Protein AF-A0ABC8EFS4-F1 (afdb_monomer)

Sequence (87 aa):
MEIECLTIEEGSKLIIYINGHKHSEAEAMEDIKIYPNSITMLDGMLLCTDGNKPVIKKEKSIYEVYCWYQDCFYINDGKAYESASNA

Organism: Clostridium tetani (NCBI:txid1513)

Radius of gyration: 13.16 Å; Cα contacts (8 Å, |Δi|>4): 187; chains: 1; bounding box: 31×25×33 Å

Mean predicted aligned error: 7.78 Å

Structure (mmCIF, N/CA/C/O backbone):
data_AF-A0ABC8EFS4-F1
#
_entry.id   AF-A0ABC8EFS4-F1
#
loop_
_atom_site.group_PDB
_atom_site.id
_atom_site.type_symbol
_atom_site.label_atom_id
_atom_site.label_alt_id
_atom_site.label_comp_id
_atom_site.label_asym_id
_atom_site.label_entity_id
_atom_site.label_seq_id
_atom_site.pdbx_PDB_ins_code
_atom_site.Cartn_x
_atom_site.Cartn_y
_atom_site.Cartn_z
_atom_site.occupancy
_atom_site.B_iso_or_equiv
_atom_site.auth_seq_id
_atom_site.auth_comp_id
_atom_site.auth_asym_id
_atom_site.auth_atom_id
_atom_site.pdbx_PDB_model_num
ATOM 1 N N . MET A 1 1 ? 16.069 6.400 13.536 1.00 50.81 1 MET A N 1
ATOM 2 C CA . MET A 1 1 ? 14.610 6.528 13.700 1.00 50.81 1 MET A CA 1
ATOM 3 C C . MET A 1 1 ? 14.042 5.225 13.180 1.00 50.81 1 MET A C 1
ATOM 5 O O . MET A 1 1 ? 14.237 4.951 12.004 1.00 50.81 1 MET A O 1
ATOM 9 N N . GLU A 1 2 ? 13.528 4.365 14.056 1.00 55.94 2 GLU A N 1
ATOM 10 C CA . GLU A 1 2 ? 12.893 3.116 13.622 1.00 55.94 2 GLU A CA 1
ATOM 11 C C . GLU A 1 2 ? 11.567 3.481 12.958 1.00 55.94 2 GLU A C 1
ATOM 13 O O . GLU A 1 2 ? 10.755 4.200 13.537 1.00 55.94 2 GLU A O 1
ATOM 18 N N . ILE A 1 3 ? 11.398 3.085 11.702 1.00 63.44 3 ILE A N 1
ATOM 19 C CA . ILE A 1 3 ? 10.157 3.311 10.970 1.00 63.44 3 ILE A CA 1
ATOM 20 C C . ILE A 1 3 ? 9.274 2.122 11.298 1.00 63.44 3 ILE A C 1
ATOM 22 O O . ILE A 1 3 ? 9.532 1.002 10.856 1.00 63.44 3 ILE A O 1
ATOM 26 N N . GLU A 1 4 ? 8.293 2.361 12.161 1.00 65.62 4 GLU A N 1
ATOM 27 C CA . GLU A 1 4 ? 7.403 1.312 12.628 1.00 65.62 4 GLU A CA 1
ATOM 28 C C . GLU A 1 4 ? 6.509 0.813 11.493 1.00 65.62 4 GLU A C 1
ATOM 30 O O . GLU A 1 4 ? 5.959 1.571 10.692 1.00 65.62 4 GLU A O 1
ATOM 35 N N . CYS A 1 5 ? 6.379 -0.507 11.440 1.00 76.88 5 CYS A N 1
ATOM 36 C CA . CYS A 1 5 ? 5.439 -1.187 10.574 1.00 76.88 5 CYS A CA 1
ATOM 37 C C . CYS A 1 5 ? 4.00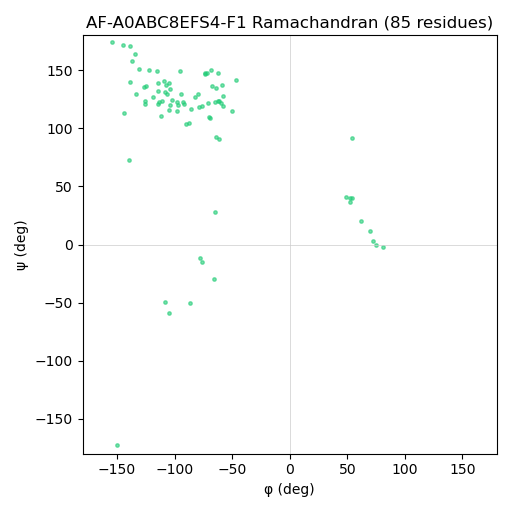1 -0.827 10.974 1.00 76.88 5 CYS A C 1
ATOM 39 O O . CYS A 1 5 ? 3.662 -0.895 12.155 1.00 76.88 5 CYS A O 1
ATOM 41 N N . LEU A 1 6 ? 3.144 -0.521 9.996 1.00 87.19 6 LEU A N 1
ATOM 42 C CA . LEU A 1 6 ? 1.740 -0.183 10.241 1.00 87.19 6 LEU A CA 1
ATOM 43 C C . LEU A 1 6 ? 0.811 -1.303 9.756 1.00 87.19 6 LEU A C 1
ATOM 45 O O . LEU A 1 6 ? 1.038 -1.884 8.694 1.00 87.19 6 LEU A O 1
ATOM 49 N N . THR A 1 7 ? -0.240 -1.580 10.530 1.00 91.94 7 THR A N 1
ATOM 50 C CA . THR A 1 7 ? -1.330 -2.485 10.138 1.00 91.94 7 THR A CA 1
ATOM 51 C C . THR A 1 7 ? -2.516 -1.678 9.613 1.00 91.94 7 THR A C 1
ATOM 53 O O . THR A 1 7 ? -3.036 -0.797 10.304 1.00 91.94 7 THR A O 1
ATOM 56 N N . ILE A 1 8 ? -2.924 -1.969 8.382 1.00 94.19 8 ILE A N 1
ATOM 57 C CA . ILE A 1 8 ? -4.156 -1.494 7.753 1.00 94.19 8 ILE A CA 1
ATOM 58 C C . ILE A 1 8 ? -5.227 -2.544 8.050 1.00 94.19 8 ILE A C 1
ATOM 60 O O . ILE A 1 8 ? -5.042 -3.708 7.711 1.00 94.19 8 ILE A O 1
ATOM 64 N N . GLU A 1 9 ? -6.305 -2.136 8.711 1.00 95.81 9 GLU A N 1
ATOM 65 C CA . GLU A 1 9 ? -7.393 -3.035 9.117 1.00 95.81 9 GLU A CA 1
ATOM 66 C C . GLU A 1 9 ? -8.250 -3.443 7.907 1.00 95.81 9 GLU A C 1
ATOM 68 O O . GLU A 1 9 ? -8.464 -2.621 7.007 1.00 95.81 9 GLU A O 1
ATOM 73 N N . GLU A 1 10 ? -8.780 -4.667 7.915 1.00 96.62 10 GLU A N 1
ATOM 74 C CA . GLU A 1 10 ? -9.787 -5.146 6.954 1.00 96.62 10 GLU A CA 1
ATOM 75 C C . GLU A 1 10 ? -10.930 -4.122 6.757 1.00 96.62 10 GLU A C 1
ATOM 77 O O . GLU A 1 10 ? -11.356 -3.428 7.685 1.00 96.62 10 GLU A O 1
ATOM 82 N N . GLY A 1 11 ? -11.411 -3.988 5.519 1.00 96.69 11 GLY A N 1
ATOM 83 C CA . GLY A 1 11 ? -12.451 -3.040 5.109 1.00 96.69 11 GLY A CA 1
ATOM 84 C C . GLY A 1 11 ? -11.980 -1.585 5.011 1.00 96.69 11 GLY A C 1
ATOM 85 O O . GLY A 1 11 ? -12.763 -0.691 4.683 1.00 96.69 11 GLY A O 1
ATOM 86 N N . SER A 1 12 ? -10.706 -1.300 5.299 1.00 97.56 12 SER A N 1
ATOM 87 C CA . SER A 1 12 ? -10.155 0.045 5.133 1.00 97.56 12 SER A CA 1
ATOM 88 C C . SER A 1 12 ? -9.949 0.394 3.663 1.00 97.56 12 SER A C 1
ATOM 90 O O . SER A 1 12 ? -9.563 -0.443 2.850 1.00 97.56 12 SER A O 1
ATOM 92 N N . LYS A 1 13 ? -10.111 1.675 3.332 1.00 97.75 13 LYS A N 1
ATOM 93 C CA . LYS A 1 13 ? -9.752 2.225 2.026 1.00 97.75 13 LYS A CA 1
ATOM 94 C C . LYS A 1 13 ? -8.248 2.480 1.946 1.00 97.75 13 LYS A C 1
ATOM 96 O O . LYS A 1 13 ? -7.686 3.182 2.792 1.00 97.75 13 LYS A O 1
ATOM 101 N N . LEU A 1 14 ? -7.625 1.989 0.881 1.00 96.88 14 LEU A N 1
ATOM 102 C CA . LEU A 1 14 ? -6.253 2.294 0.495 1.00 96.88 14 LEU A CA 1
ATOM 103 C C . LEU A 1 14 ? -6.256 3.269 -0.681 1.00 96.88 14 LEU A C 1
ATOM 105 O O . LEU A 1 14 ? -6.957 3.070 -1.670 1.00 96.88 14 LEU A O 1
ATOM 109 N N . ILE A 1 15 ? -5.432 4.307 -0.593 1.00 97.50 15 ILE A N 1
ATOM 110 C CA . ILE A 1 15 ? -5.096 5.197 -1.704 1.00 97.50 15 ILE A CA 1
ATOM 111 C C . ILE A 1 15 ? -3.630 4.945 -2.039 1.00 97.50 15 ILE A C 1
ATOM 113 O O . ILE A 1 15 ? -2.745 5.269 -1.245 1.00 97.50 15 ILE A O 1
ATOM 117 N N . ILE A 1 16 ? -3.372 4.339 -3.193 1.00 95.50 16 ILE A N 1
ATOM 118 C CA . ILE A 1 16 ? -2.036 3.883 -3.575 1.00 95.50 16 ILE A CA 1
ATOM 119 C C . ILE A 1 16 ? -1.355 4.985 -4.383 1.00 95.50 16 ILE A C 1
ATOM 121 O O . ILE A 1 16 ? -1.862 5.425 -5.418 1.00 95.50 16 ILE A O 1
ATOM 125 N N . TYR A 1 17 ? -0.196 5.430 -3.908 1.00 95.25 17 TYR A N 1
ATOM 126 C CA . TYR A 1 17 ? 0.677 6.369 -4.598 1.00 95.25 17 TYR A 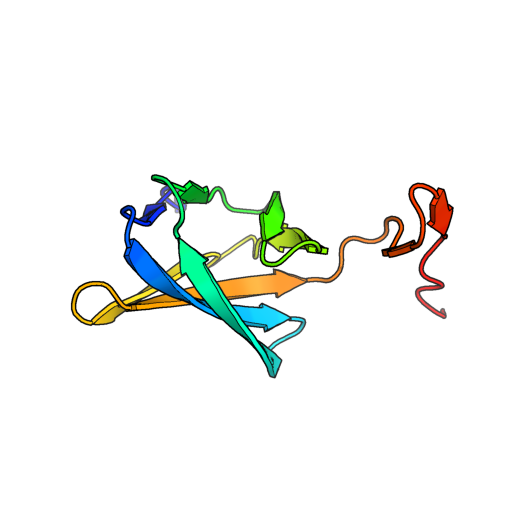CA 1
ATOM 127 C C . TYR A 1 17 ? 1.900 5.627 -5.123 1.00 95.25 17 TYR A C 1
ATOM 129 O O . TYR A 1 17 ? 2.574 4.936 -4.362 1.00 95.25 17 TYR A O 1
ATOM 137 N N . ILE A 1 18 ? 2.217 5.811 -6.402 1.00 92.19 18 ILE A N 1
ATOM 138 C CA . ILE A 1 18 ? 3.424 5.269 -7.030 1.00 92.19 18 ILE A CA 1
ATOM 139 C C . ILE A 1 18 ? 4.261 6.437 -7.540 1.00 92.19 18 ILE A C 1
ATOM 141 O O . ILE A 1 18 ? 3.752 7.301 -8.257 1.00 92.19 18 ILE A O 1
ATOM 145 N N . ASN A 1 19 ? 5.537 6.492 -7.149 1.00 90.19 19 ASN A N 1
ATOM 146 C CA . ASN A 1 19 ? 6.461 7.577 -7.505 1.00 90.19 19 ASN A CA 1
ATOM 147 C C . ASN A 1 19 ? 5.890 8.977 -7.182 1.00 90.19 19 ASN A C 1
ATOM 149 O O . ASN A 1 19 ? 6.058 9.926 -7.943 1.00 90.19 19 ASN A O 1
ATOM 153 N N . GLY A 1 20 ? 5.155 9.099 -6.069 1.00 90.38 20 GLY A N 1
ATOM 154 C CA . GLY A 1 20 ? 4.539 10.355 -5.618 1.00 90.38 20 GLY A CA 1
ATOM 155 C C . GLY A 1 20 ? 3.214 10.731 -6.294 1.00 90.38 20 GLY A C 1
ATOM 156 O O . GLY A 1 20 ? 2.599 11.723 -5.901 1.00 90.38 20 GLY A O 1
ATOM 157 N N . HIS A 1 21 ? 2.726 9.943 -7.254 1.00 93.88 21 HIS A N 1
ATOM 158 C CA . HIS A 1 21 ? 1.457 10.187 -7.940 1.00 93.88 21 HIS A CA 1
ATOM 159 C C . HIS A 1 21 ? 0.389 9.189 -7.497 1.00 93.88 21 HIS A C 1
ATOM 161 O O . HIS A 1 21 ? 0.657 7.994 -7.398 1.00 93.88 21 HIS A O 1
ATOM 167 N N . LYS A 1 22 ? -0.838 9.668 -7.257 1.00 95.25 22 LYS A N 1
ATOM 168 C CA . LYS A 1 22 ? -1.981 8.793 -6.970 1.00 95.25 22 LYS A CA 1
ATOM 169 C C . LYS A 1 22 ? -2.244 7.902 -8.182 1.00 95.25 22 LYS A C 1
ATOM 171 O O . LYS A 1 22 ? -2.468 8.417 -9.275 1.00 95.25 22 LYS A O 1
ATOM 176 N N . HIS A 1 23 ? -2.227 6.594 -7.968 1.00 92.62 23 HIS A N 1
ATOM 177 C CA . HIS A 1 23 ? -2.399 5.597 -9.015 1.00 92.62 23 HIS A CA 1
ATOM 178 C C . HIS A 1 23 ? -3.792 4.968 -8.964 1.00 92.62 23 HIS A C 1
ATOM 180 O O . HIS A 1 23 ? -4.560 5.108 -9.913 1.00 92.62 23 HIS A O 1
ATOM 186 N N . SER A 1 24 ? -4.148 4.343 -7.839 1.00 93.88 24 SER A N 1
ATOM 187 C CA . SER A 1 24 ? -5.432 3.657 -7.672 1.00 93.88 24 SER A CA 1
ATOM 188 C C . SER A 1 24 ? -5.987 3.775 -6.250 1.00 93.88 24 SER A C 1
ATOM 190 O O . SER A 1 24 ? -5.348 4.316 -5.339 1.00 93.88 24 SER A O 1
ATOM 192 N N . GLU A 1 25 ? -7.228 3.324 -6.083 1.00 96.81 25 GLU A N 1
ATOM 193 C CA . GLU A 1 25 ? -7.888 3.155 -4.792 1.00 96.81 25 GLU A CA 1
ATOM 194 C C . GLU A 1 25 ? -8.366 1.708 -4.678 1.00 96.81 25 GLU A C 1
ATOM 196 O O . GLU A 1 25 ? -8.931 1.178 -5.632 1.00 96.81 25 GLU A O 1
ATOM 201 N N . ALA A 1 26 ? -8.162 1.094 -3.516 1.00 94.88 26 ALA A N 1
ATOM 202 C CA . ALA A 1 26 ? -8.547 -0.285 -3.235 1.00 94.88 26 ALA A CA 1
ATOM 203 C C . ALA A 1 26 ? -9.141 -0.403 -1.825 1.00 94.88 26 ALA A C 1
ATOM 205 O O . ALA A 1 26 ? -9.069 0.534 -1.025 1.00 94.88 26 ALA A O 1
ATOM 206 N N . GLU A 1 27 ? -9.710 -1.561 -1.51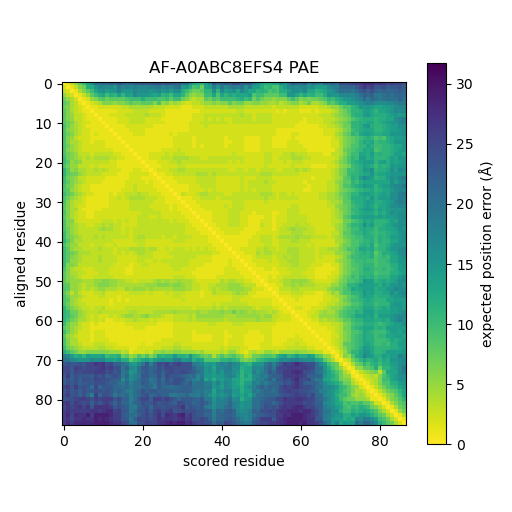6 1.00 96.81 27 GLU A N 1
ATOM 207 C CA . GLU A 1 27 ? -10.196 -1.913 -0.183 1.00 96.81 27 GLU A CA 1
ATOM 208 C C . GLU A 1 27 ? -9.356 -3.065 0.380 1.00 96.81 27 GLU A C 1
ATOM 210 O O . GLU A 1 27 ? -8.981 -3.985 -0.351 1.00 96.81 27 GLU A O 1
ATOM 215 N N . ALA A 1 28 ? -9.023 -2.998 1.669 1.00 94.94 28 ALA A N 1
ATOM 216 C CA . ALA A 1 28 ? -8.331 -4.072 2.365 1.00 94.94 28 ALA A CA 1
ATOM 217 C C . ALA A 1 28 ? -9.287 -5.259 2.534 1.00 94.94 28 ALA A C 1
ATOM 219 O O . ALA A 1 28 ? -10.222 -5.187 3.324 1.00 94.94 28 ALA A O 1
ATOM 220 N N . MET A 1 29 ? -9.057 -6.355 1.814 1.00 93.50 29 MET A N 1
ATOM 221 C CA . MET A 1 29 ? -9.888 -7.564 1.943 1.00 93.50 29 MET A CA 1
ATOM 222 C C . MET A 1 29 ? -9.543 -8.399 3.189 1.00 93.50 29 MET A C 1
ATOM 224 O O . MET A 1 29 ? -10.269 -9.324 3.527 1.00 93.50 29 MET A O 1
ATOM 228 N N . GLU A 1 30 ? -8.425 -8.090 3.843 1.00 92.88 30 GLU A N 1
ATOM 229 C CA . GLU A 1 30 ? -7.942 -8.675 5.095 1.00 92.88 30 GLU A CA 1
ATOM 230 C C . GLU A 1 30 ? -7.043 -7.648 5.803 1.00 92.88 30 GLU A C 1
ATOM 232 O O . GLU A 1 30 ? -6.739 -6.596 5.233 1.00 92.88 30 GLU A O 1
ATOM 237 N N . ASP A 1 31 ? -6.591 -7.937 7.023 1.00 94.69 31 ASP A N 1
ATOM 238 C CA . ASP A 1 31 ? -5.594 -7.103 7.701 1.00 94.69 31 ASP A CA 1
ATOM 239 C C . ASP A 1 31 ? -4.251 -7.135 6.949 1.00 94.69 31 ASP A C 1
ATOM 241 O O . ASP A 1 31 ? -3.627 -8.185 6.788 1.00 94.69 31 ASP A O 1
ATOM 245 N N . ILE A 1 32 ? -3.751 -5.965 6.541 1.00 92.12 32 ILE A N 1
ATOM 246 C CA . ILE A 1 32 ? -2.509 -5.840 5.769 1.00 92.12 32 ILE A CA 1
ATOM 247 C C . ILE A 1 32 ? -1.430 -5.197 6.630 1.00 92.12 32 ILE A C 1
ATOM 249 O O . ILE A 1 32 ? -1.568 -4.071 7.110 1.00 92.12 32 ILE A O 1
ATOM 253 N N . LYS A 1 33 ? -0.296 -5.881 6.772 1.00 93.12 33 LYS A N 1
ATOM 254 C CA . LYS A 1 33 ? 0.875 -5.355 7.472 1.00 93.12 33 LYS A CA 1
ATOM 255 C C . LYS A 1 33 ? 1.887 -4.794 6.471 1.00 93.12 33 LYS A C 1
ATOM 257 O O . LYS A 1 33 ? 2.457 -5.545 5.684 1.00 93.12 33 LYS A O 1
ATOM 262 N N . ILE A 1 34 ? 2.120 -3.482 6.509 1.00 91.06 34 ILE A N 1
ATOM 263 C CA . ILE A 1 34 ? 3.017 -2.789 5.577 1.00 91.06 34 ILE A CA 1
ATOM 264 C C . ILE A 1 34 ? 4.337 -2.436 6.264 1.00 91.06 34 ILE A C 1
ATOM 266 O O . ILE A 1 34 ? 4.378 -1.613 7.183 1.00 91.06 34 ILE A O 1
ATOM 270 N N . TYR A 1 35 ? 5.423 -3.030 5.771 1.00 90.25 35 TYR A N 1
ATOM 271 C CA . TYR A 1 35 ? 6.789 -2.732 6.199 1.00 90.25 35 TYR A CA 1
ATOM 272 C C . TYR A 1 35 ? 7.427 -1.693 5.265 1.00 90.25 35 TYR A C 1
ATOM 274 O O . TYR A 1 35 ? 7.084 -1.665 4.084 1.00 90.25 35 TYR A O 1
ATOM 282 N N . PRO A 1 36 ? 8.347 -0.839 5.739 1.00 90.38 36 PRO A N 1
ATOM 283 C CA . PRO A 1 36 ? 9.149 0.021 4.863 1.00 90.38 36 PRO A CA 1
ATOM 284 C C . PRO A 1 36 ? 10.142 -0.802 4.026 1.00 90.38 36 PRO A C 1
ATOM 286 O O . PRO A 1 36 ? 10.616 -1.838 4.495 1.00 90.38 36 PRO A O 1
ATOM 289 N N . ASN A 1 37 ? 10.494 -0.327 2.822 1.00 88.19 37 ASN A N 1
ATOM 290 C CA . ASN A 1 37 ? 11.448 -0.986 1.909 1.00 88.19 37 ASN A CA 1
ATOM 291 C C . ASN A 1 37 ? 11.155 -2.482 1.692 1.00 88.19 37 ASN A C 1
ATOM 293 O O . ASN A 1 37 ? 12.064 -3.316 1.689 1.00 88.19 37 ASN A O 1
ATOM 297 N N . SER A 1 38 ? 9.880 -2.837 1.560 1.00 87.56 38 SER A N 1
ATOM 298 C CA . SER A 1 38 ? 9.453 -4.222 1.385 1.00 87.56 38 SER A CA 1
ATOM 299 C C . SER A 1 38 ? 8.653 -4.387 0.106 1.00 87.56 38 SER A C 1
ATOM 301 O O . SER A 1 38 ? 7.980 -3.464 -0.352 1.00 87.56 38 SER A O 1
ATOM 303 N N . ILE A 1 39 ? 8.735 -5.581 -0.469 1.00 87.38 39 ILE A N 1
ATOM 304 C CA . ILE A 1 39 ? 7.918 -5.953 -1.616 1.00 87.38 39 ILE A CA 1
ATOM 305 C C . ILE A 1 39 ? 6.554 -6.388 -1.090 1.00 87.38 39 ILE A C 1
ATOM 307 O O . ILE A 1 39 ? 6.472 -7.265 -0.229 1.00 87.38 39 ILE A O 1
ATOM 311 N N . THR A 1 40 ? 5.494 -5.791 -1.619 1.00 86.44 40 THR A N 1
ATOM 312 C CA . THR A 1 40 ? 4.111 -6.122 -1.274 1.00 86.44 40 THR A CA 1
ATOM 313 C C . THR A 1 40 ? 3.246 -6.186 -2.526 1.00 86.44 40 THR A C 1
ATOM 315 O O . THR A 1 40 ? 3.584 -5.600 -3.555 1.00 86.44 40 THR A O 1
ATOM 318 N N . MET A 1 41 ? 2.128 -6.901 -2.440 1.00 85.75 41 MET A N 1
ATOM 319 C CA . MET A 1 41 ? 1.126 -6.933 -3.496 1.00 85.75 41 MET A CA 1
ATOM 320 C C . MET A 1 41 ? -0.063 -6.069 -3.086 1.00 85.75 41 MET A C 1
ATOM 322 O O . MET A 1 41 ? -0.695 -6.332 -2.066 1.00 85.75 41 MET A O 1
ATOM 326 N N . LEU A 1 42 ? -0.369 -5.043 -3.874 1.00 88.06 42 LEU A N 1
ATOM 327 C CA . LEU A 1 42 ? -1.495 -4.139 -3.645 1.00 88.06 42 LEU A CA 1
ATOM 328 C C . LEU A 1 42 ? -2.240 -3.946 -4.956 1.00 88.06 42 LEU A C 1
ATOM 330 O O . LEU A 1 42 ? -1.613 -3.647 -5.968 1.00 88.06 42 LEU A O 1
ATOM 334 N N . ASP A 1 43 ? -3.562 -4.120 -4.935 1.00 86.62 43 ASP A N 1
ATOM 335 C CA . ASP A 1 43 ? -4.407 -3.929 -6.124 1.00 86.62 43 ASP A CA 1
ATOM 336 C C . ASP A 1 43 ? -3.907 -4.737 -7.346 1.00 86.62 43 ASP A C 1
ATOM 338 O O . ASP A 1 43 ? -3.827 -4.256 -8.473 1.00 86.62 43 ASP A O 1
ATOM 342 N N . GLY A 1 44 ? -3.456 -5.975 -7.097 1.00 82.44 44 GLY A N 1
ATOM 343 C CA . GLY A 1 44 ? -2.897 -6.868 -8.121 1.00 82.44 44 GLY A CA 1
ATOM 344 C C . GLY A 1 44 ? -1.500 -6.495 -8.640 1.00 82.44 44 GLY A C 1
ATOM 345 O O . GLY A 1 44 ? -0.985 -7.179 -9.522 1.00 82.44 44 GLY A O 1
ATOM 346 N N . MET A 1 45 ? -0.863 -5.451 -8.101 1.00 83.56 45 MET A N 1
ATOM 347 C CA . MET A 1 45 ? 0.476 -5.001 -8.492 1.00 83.56 45 MET A CA 1
ATOM 348 C C . MET A 1 45 ? 1.525 -5.391 -7.453 1.00 83.56 45 MET A C 1
ATOM 350 O O . MET A 1 45 ? 1.302 -5.229 -6.256 1.00 83.56 45 MET A O 1
ATOM 354 N N . LEU A 1 46 ? 2.695 -5.839 -7.912 1.00 84.50 46 LEU A N 1
ATOM 355 C CA . LEU A 1 46 ? 3.871 -6.044 -7.068 1.00 84.50 46 LEU A CA 1
ATOM 356 C C . LEU A 1 46 ? 4.651 -4.724 -6.953 1.00 84.50 46 LEU A C 1
ATOM 358 O O . LEU A 1 46 ? 5.122 -4.191 -7.957 1.00 84.50 46 LEU A O 1
ATOM 362 N N . LEU A 1 47 ? 4.754 -4.175 -5.744 1.00 87.94 47 LEU A N 1
ATOM 363 C CA . LEU A 1 47 ? 5.282 -2.834 -5.482 1.00 87.94 47 LEU A CA 1
ATOM 364 C C . LEU A 1 47 ? 6.336 -2.857 -4.371 1.00 87.94 47 LEU A C 1
ATOM 366 O O . LEU A 1 47 ? 6.260 -3.674 -3.454 1.00 87.94 47 LEU A O 1
ATOM 370 N N . CYS A 1 48 ? 7.288 -1.920 -4.421 1.00 90.69 48 CYS A N 1
ATOM 371 C CA . CYS A 1 48 ? 8.229 -1.676 -3.328 1.00 90.69 48 CYS A CA 1
ATOM 372 C C . CYS A 1 48 ? 7.719 -0.514 -2.470 1.00 90.69 48 CYS A C 1
ATOM 374 O O . CYS A 1 48 ? 7.535 0.595 -2.969 1.00 90.69 48 CYS A O 1
ATOM 3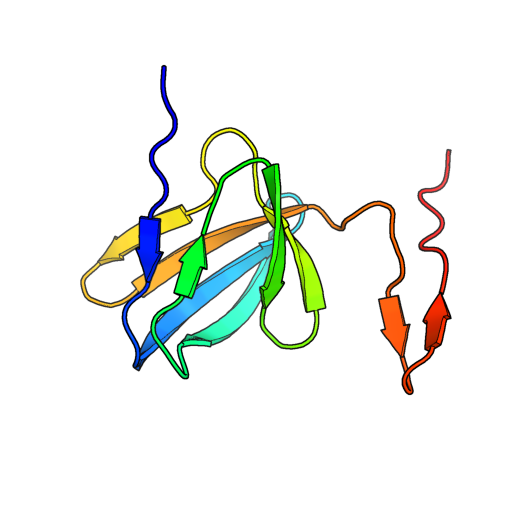76 N N . THR A 1 49 ? 7.467 -0.747 -1.188 1.00 91.31 49 THR A N 1
ATOM 377 C CA . THR A 1 49 ? 6.967 0.283 -0.271 1.00 91.31 49 THR A CA 1
ATOM 378 C C . THR A 1 49 ? 8.047 1.307 0.062 1.00 91.31 49 THR A C 1
ATOM 380 O O . THR A 1 49 ? 9.232 0.982 0.152 1.00 91.31 49 THR A O 1
ATOM 383 N N . ASP A 1 50 ? 7.642 2.558 0.281 1.00 91.00 50 ASP A N 1
ATOM 384 C CA . ASP A 1 50 ? 8.580 3.627 0.607 1.00 91.00 50 ASP A CA 1
ATOM 385 C C . ASP A 1 50 ? 9.381 3.325 1.883 1.00 91.00 50 ASP A C 1
ATOM 387 O O . ASP A 1 50 ? 8.860 2.849 2.893 1.00 91.00 50 ASP A O 1
ATOM 391 N N . GLY A 1 51 ? 10.678 3.616 1.838 1.00 87.50 51 GLY A N 1
ATOM 392 C CA . GLY A 1 51 ? 11.595 3.322 2.930 1.00 87.50 51 GLY A CA 1
ATOM 393 C C . GLY A 1 51 ? 11.502 4.255 4.124 1.00 87.50 51 GLY A C 1
ATOM 394 O O . GLY A 1 51 ? 12.063 3.919 5.159 1.00 87.50 51 GLY A O 1
ATOM 395 N N . ASN A 1 52 ? 10.850 5.415 3.986 1.00 86.56 52 ASN A N 1
ATOM 396 C CA . ASN A 1 52 ? 10.753 6.437 5.025 1.00 86.56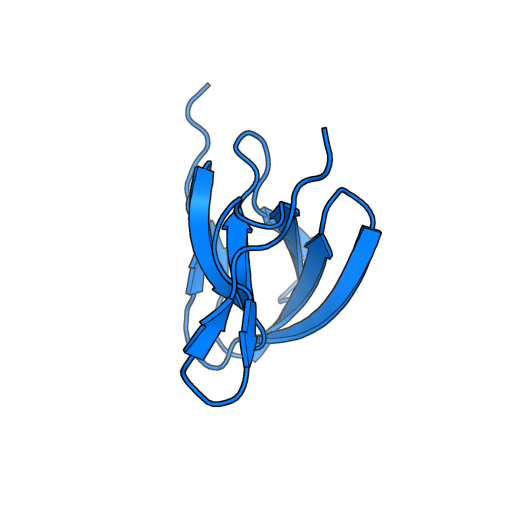 52 ASN A CA 1
ATOM 397 C C . ASN A 1 52 ? 9.336 6.518 5.613 1.00 86.56 52 ASN A C 1
ATOM 399 O O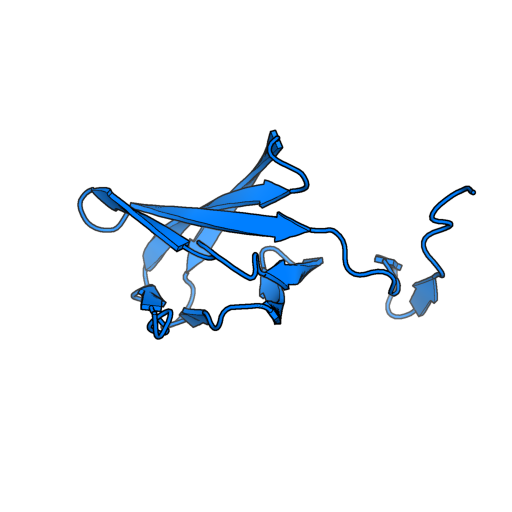 . ASN A 1 52 ? 9.151 6.516 6.829 1.00 86.56 52 ASN A O 1
ATOM 403 N N . LYS A 1 53 ? 8.325 6.602 4.744 1.00 87.50 53 LYS A N 1
ATOM 404 C CA . LYS A 1 53 ? 6.910 6.743 5.104 1.00 87.50 53 LYS A CA 1
ATOM 405 C C . LYS A 1 53 ? 6.038 5.877 4.188 1.00 87.50 53 LYS A C 1
ATOM 407 O O . LYS A 1 53 ? 5.322 6.417 3.347 1.00 87.50 53 LYS A O 1
ATOM 412 N N . PRO A 1 54 ? 6.060 4.544 4.360 1.00 91.62 54 PRO A N 1
ATOM 413 C CA . PRO A 1 54 ? 5.310 3.637 3.495 1.00 91.62 54 PRO A CA 1
ATOM 414 C C . PRO A 1 54 ? 3.793 3.804 3.628 1.00 91.62 54 PRO A C 1
ATOM 416 O O . PRO A 1 54 ? 3.076 3.576 2.660 1.00 91.62 54 PRO A O 1
ATOM 419 N N . VAL A 1 55 ? 3.289 4.206 4.803 1.00 94.25 55 VAL A N 1
ATOM 420 C CA . VAL A 1 55 ? 1.851 4.391 5.045 1.00 94.25 55 VAL A CA 1
ATOM 421 C C . VAL A 1 55 ? 1.586 5.647 5.865 1.00 94.25 55 VAL A C 1
ATOM 423 O O . VAL A 1 55 ? 2.285 5.929 6.838 1.00 94.25 55 VAL A O 1
ATOM 426 N N . ILE A 1 56 ? 0.530 6.377 5.507 1.00 94.06 56 ILE A N 1
ATOM 427 C CA . ILE A 1 56 ? -0.017 7.490 6.287 1.00 94.06 56 ILE A CA 1
ATOM 428 C C . ILE A 1 56 ? -1.507 7.240 6.527 1.00 94.06 56 ILE A C 1
ATOM 430 O O . ILE A 1 56 ? -2.291 7.160 5.584 1.00 94.06 56 ILE A O 1
ATOM 434 N N . LYS A 1 57 ? -1.927 7.174 7.794 1.00 94.00 57 LYS A N 1
ATOM 435 C CA . LYS A 1 57 ? -3.351 7.178 8.158 1.00 94.00 57 LYS A CA 1
ATOM 436 C C . LYS A 1 57 ? -3.896 8.602 8.036 1.00 94.00 57 LYS A C 1
ATOM 438 O O . LYS A 1 57 ? -3.404 9.499 8.719 1.00 94.00 57 LYS A O 1
ATOM 443 N N . LYS A 1 58 ? -4.889 8.820 7.172 1.00 94.44 58 LYS A N 1
ATOM 444 C CA . LYS A 1 58 ? -5.519 10.142 6.986 1.00 94.44 58 LYS A CA 1
ATOM 445 C C . LYS A 1 58 ? -6.646 10.377 7.964 1.00 94.44 58 LYS A C 1
ATOM 447 O O . LYS A 1 58 ? -6.688 11.401 8.637 1.00 94.44 58 LYS A O 1
ATOM 452 N N . GLU A 1 59 ? -7.541 9.408 8.032 1.00 93.81 59 GLU A N 1
ATOM 453 C CA . GLU A 1 59 ? -8.702 9.419 8.903 1.00 93.81 59 GLU A CA 1
ATOM 454 C C . GLU A 1 59 ? -9.067 7.985 9.288 1.00 93.81 59 GLU A C 1
ATOM 456 O O . GLU A 1 59 ? -8.306 7.040 9.049 1.00 93.81 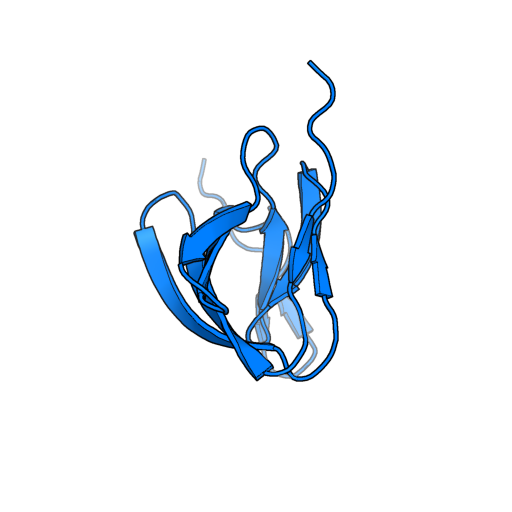59 GLU A O 1
ATOM 461 N N . LYS A 1 60 ? -10.205 7.810 9.962 1.00 92.75 60 LYS A N 1
ATOM 462 C CA . LYS A 1 60 ? -10.660 6.479 10.354 1.00 92.75 60 LYS A CA 1
ATOM 463 C C . LYS A 1 60 ? -10.851 5.623 9.096 1.00 92.75 60 LYS A C 1
ATOM 465 O O . LYS A 1 60 ? -11.619 5.996 8.219 1.00 92.75 60 LYS A O 1
ATOM 470 N N . SER A 1 61 ? -10.147 4.493 9.036 1.00 94.50 61 SER A N 1
ATOM 471 C CA . SER A 1 61 ? -10.233 3.512 7.945 1.00 94.50 61 SER A CA 1
ATOM 472 C C . SER A 1 61 ? -9.824 4.031 6.555 1.00 94.50 61 SER A C 1
ATOM 474 O O . SER A 1 61 ? -10.182 3.411 5.560 1.00 94.50 61 SER A O 1
ATOM 476 N N . ILE A 1 62 ? -9.057 5.130 6.461 1.00 96.75 62 ILE A N 1
ATOM 477 C CA . ILE A 1 62 ? -8.468 5.597 5.191 1.00 96.75 62 ILE A CA 1
ATOM 478 C C . ILE A 1 62 ? -6.958 5.776 5.330 1.00 96.75 62 ILE A C 1
ATOM 480 O O . ILE A 1 62 ? -6.473 6.550 6.166 1.00 96.75 62 ILE A O 1
ATOM 484 N N . TYR A 1 63 ? -6.227 5.087 4.458 1.00 96.69 63 TYR A N 1
ATOM 485 C CA . TYR A 1 63 ? -4.773 5.018 4.457 1.00 96.69 63 TYR A CA 1
ATOM 486 C C . TYR A 1 63 ? -4.220 5.395 3.083 1.00 96.69 63 TYR A C 1
ATOM 488 O O . TYR A 1 63 ? -4.711 4.937 2.054 1.00 96.69 63 TYR A O 1
ATOM 496 N N . GLU A 1 64 ? -3.174 6.215 3.062 1.00 96.69 64 GLU A N 1
ATOM 497 C CA . GLU A 1 64 ? -2.338 6.409 1.878 1.00 96.69 64 GLU A CA 1
ATOM 498 C C . GLU A 1 64 ? -1.144 5.470 1.962 1.00 96.69 64 GLU A C 1
ATOM 500 O O . GLU A 1 64 ? -0.460 5.452 2.987 1.00 96.69 64 GLU A O 1
ATOM 505 N N . VAL A 1 65 ? -0.890 4.714 0.898 1.00 95.44 65 VAL A N 1
ATOM 506 C CA . VAL A 1 65 ? 0.261 3.814 0.800 1.00 95.44 65 VAL A CA 1
ATOM 507 C C . VAL A 1 65 ? 1.194 4.332 -0.281 1.00 95.44 65 VAL A C 1
ATOM 509 O O . VAL A 1 65 ? 0.785 4.502 -1.428 1.00 95.44 65 VAL A O 1
ATOM 512 N N . TYR A 1 66 ? 2.440 4.599 0.091 1.00 94.56 66 TYR A N 1
ATOM 513 C CA . TYR A 1 66 ? 3.456 5.153 -0.792 1.00 94.56 66 TYR A CA 1
ATOM 514 C C . TYR A 1 66 ? 4.396 4.057 -1.251 1.00 94.56 66 TYR A C 1
ATOM 516 O O . TYR A 1 66 ? 5.006 3.357 -0.441 1.00 94.56 66 TYR A O 1
ATOM 524 N N . CYS A 1 67 ? 4.502 3.931 -2.564 1.00 92.69 67 CYS A N 1
ATOM 525 C CA . CYS A 1 67 ? 5.278 2.904 -3.218 1.00 92.69 67 CYS A CA 1
ATOM 526 C C . CYS A 1 67 ? 6.123 3.488 -4.350 1.00 92.69 67 CYS A C 1
ATOM 528 O O . CYS A 1 67 ? 5.875 4.572 -4.885 1.00 92.69 67 CYS A O 1
ATOM 530 N N . TRP A 1 68 ? 7.086 2.684 -4.754 1.00 89.56 68 TRP A N 1
ATOM 531 C CA . TRP A 1 68 ? 7.845 2.795 -5.980 1.00 89.56 68 TRP A CA 1
ATOM 532 C C . TRP A 1 68 ? 7.513 1.562 -6.815 1.00 89.56 68 TRP A C 1
ATOM 534 O O . TRP A 1 68 ? 7.230 0.487 -6.264 1.00 89.56 68 TRP A O 1
ATOM 544 N N . TYR A 1 69 ? 7.554 1.692 -8.141 1.00 79.81 69 TYR A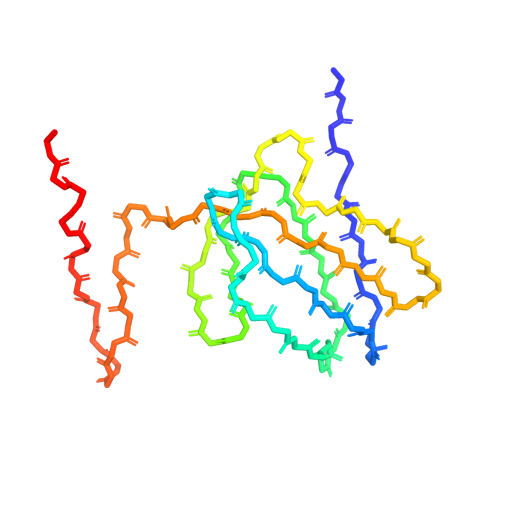 N 1
ATOM 545 C CA . TYR A 1 69 ? 7.650 0.482 -8.947 1.00 79.81 69 TYR A CA 1
ATOM 546 C C . TYR A 1 69 ? 8.909 -0.250 -8.499 1.00 79.81 69 TYR A C 1
ATOM 548 O O . TYR A 1 69 ? 9.980 0.347 -8.395 1.00 79.81 69 TYR A O 1
ATOM 556 N N . GLN A 1 70 ? 8.767 -1.527 -8.168 1.00 68.25 70 GLN A N 1
ATOM 557 C CA . GLN A 1 70 ? 9.942 -2.354 -7.989 1.00 68.25 70 GLN A CA 1
ATOM 558 C C . GLN A 1 70 ? 10.674 -2.407 -9.339 1.00 68.25 70 GLN A C 1
ATOM 560 O O . GLN A 1 70 ? 10.020 -2.448 -10.383 1.00 68.25 70 GLN A O 1
ATOM 565 N N . ASP A 1 71 ? 12.005 -2.494 -9.339 1.00 56.97 71 ASP A N 1
ATOM 566 C CA . ASP A 1 71 ? 12.810 -2.797 -10.539 1.00 56.97 71 ASP A CA 1
ATOM 567 C C . ASP A 1 71 ? 12.545 -4.219 -11.093 1.00 56.97 71 ASP A C 1
ATOM 569 O O . ASP A 1 71 ? 13.412 -4.875 -11.662 1.00 56.97 71 ASP A O 1
ATOM 573 N N . CYS A 1 72 ? 11.354 -4.773 -10.880 1.00 47.56 72 CYS A N 1
ATOM 574 C CA . CYS A 1 72 ? 11.017 -6.156 -11.136 1.00 47.56 72 CYS A CA 1
ATOM 575 C C . CYS A 1 72 ? 9.576 -6.258 -11.638 1.00 47.56 72 CYS A C 1
ATOM 577 O O . CYS A 1 72 ? 8.620 -6.044 -10.903 1.00 47.56 72 CYS A O 1
ATOM 579 N N . PHE A 1 73 ? 9.480 -6.661 -12.899 1.00 49.44 73 PHE A N 1
ATOM 580 C CA . PHE A 1 73 ? 8.434 -7.505 -13.456 1.00 49.44 73 PHE A CA 1
ATOM 581 C C . PHE A 1 73 ? 6.969 -7.082 -13.255 1.00 49.44 73 PHE A C 1
ATOM 583 O O . PHE A 1 73 ? 6.304 -7.545 -12.333 1.00 49.44 73 PHE A O 1
ATOM 590 N N . TYR A 1 74 ? 6.405 -6.324 -14.206 1.00 49.31 74 TYR A N 1
ATOM 591 C CA . TYR A 1 74 ? 4.944 -6.306 -14.362 1.00 49.31 74 TYR A CA 1
ATOM 592 C C . TYR A 1 74 ? 4.494 -7.730 -14.712 1.00 49.31 74 TYR A C 1
ATOM 594 O O . TYR A 1 74 ? 4.997 -8.317 -15.676 1.00 49.31 74 TYR A O 1
ATOM 602 N N . ILE A 1 75 ? 3.591 -8.305 -13.913 1.00 48.91 75 ILE A N 1
ATOM 603 C CA . ILE A 1 75 ? 3.010 -9.618 -14.192 1.00 48.91 75 ILE A CA 1
ATOM 604 C C . ILE A 1 75 ? 1.759 -9.404 -15.040 1.00 48.91 75 ILE A C 1
ATOM 606 O O . ILE A 1 75 ? 0.713 -9.018 -14.528 1.00 48.91 75 ILE A O 1
ATOM 610 N N . ASN A 1 76 ? 1.870 -9.675 -16.340 1.00 49.09 76 ASN A N 1
ATOM 611 C CA . ASN A 1 76 ? 0.717 -9.792 -17.232 1.00 49.09 76 ASN A CA 1
ATOM 612 C C . ASN A 1 76 ? 0.544 -11.265 -17.598 1.00 49.09 76 ASN A C 1
ATOM 614 O O . ASN A 1 76 ? 1.520 -11.905 -17.991 1.00 49.09 76 ASN A O 1
ATOM 618 N N . ASP A 1 77 ? -0.668 -11.808 -17.481 1.00 56.38 77 ASP A N 1
ATOM 619 C CA . ASP A 1 77 ? -0.958 -13.197 -17.876 1.00 56.38 77 ASP A CA 1
ATOM 620 C C . ASP A 1 77 ? -0.019 -14.235 -17.208 1.00 56.38 77 ASP A C 1
ATOM 622 O O . ASP A 1 77 ? 0.496 -15.161 -17.835 1.00 56.38 77 ASP A O 1
ATOM 626 N N . GLY A 1 78 ? 0.299 -14.030 -15.923 1.00 53.16 78 GLY A N 1
ATOM 627 C CA . GLY A 1 78 ? 1.164 -14.930 -15.146 1.00 53.16 78 GLY A CA 1
ATOM 628 C C . GLY A 1 78 ? 2.644 -14.934 -15.550 1.00 53.16 78 GLY A C 1
ATOM 629 O O . GLY A 1 78 ? 3.395 -15.797 -15.096 1.00 53.16 78 GLY A O 1
ATOM 630 N N . LYS A 1 79 ? 3.088 -13.989 -16.389 1.00 51.88 79 LYS A N 1
ATOM 631 C CA . LYS A 1 79 ? 4.483 -13.871 -16.832 1.00 51.88 79 LYS A CA 1
ATOM 632 C C . LYS A 1 79 ? 5.107 -12.583 -16.325 1.00 51.88 79 LYS A C 1
ATOM 634 O O . LYS A 1 79 ? 4.530 -11.511 -16.459 1.00 51.88 79 LYS A O 1
ATOM 639 N N . ALA A 1 80 ? 6.301 -12.715 -15.767 1.00 51.91 80 ALA A N 1
ATOM 640 C CA . ALA A 1 80 ? 7.131 -11.621 -15.297 1.00 51.91 80 ALA A CA 1
ATOM 641 C C . ALA A 1 80 ? 7.842 -10.942 -16.488 1.00 51.91 80 ALA A C 1
ATOM 643 O O . ALA A 1 80 ? 8.628 -11.596 -17.172 1.00 51.91 80 ALA A O 1
ATOM 644 N N . TYR A 1 81 ? 7.587 -9.649 -16.737 1.00 50.69 81 TYR A N 1
ATOM 645 C CA . TYR A 1 81 ? 8.243 -8.869 -17.805 1.00 50.69 81 TYR A CA 1
ATOM 646 C C . TYR A 1 81 ? 9.119 -7.752 -17.248 1.00 50.69 81 TYR A C 1
ATOM 648 O O . TYR A 1 81 ? 8.609 -6.876 -16.561 1.00 50.69 81 TYR A O 1
ATOM 656 N N . GLU A 1 82 ? 10.416 -7.764 -17.558 1.00 46.88 82 GLU A N 1
ATOM 657 C CA . GLU A 1 82 ? 11.377 -6.750 -17.111 1.00 46.88 82 GLU A CA 1
ATOM 658 C C . GLU A 1 82 ? 10.841 -5.339 -17.406 1.00 46.88 82 GLU A C 1
ATOM 660 O O . GLU A 1 82 ? 10.617 -4.967 -18.559 1.00 46.88 82 GLU A O 1
ATOM 665 N N . SER A 1 83 ? 10.578 -4.567 -16.347 1.00 46.38 83 SER A N 1
ATOM 666 C CA . SER A 1 83 ? 10.321 -3.141 -16.490 1.00 46.38 83 SER A CA 1
ATOM 667 C C . SER A 1 83 ? 11.648 -2.528 -16.896 1.00 46.38 83 SER A C 1
ATOM 669 O O . SER A 1 83 ? 12.561 -2.467 -16.077 1.00 46.38 83 SER A O 1
ATOM 671 N N . ALA A 1 84 ? 11.761 -2.096 -18.150 1.00 44.50 84 ALA A N 1
ATOM 672 C CA . ALA A 1 84 ? 12.859 -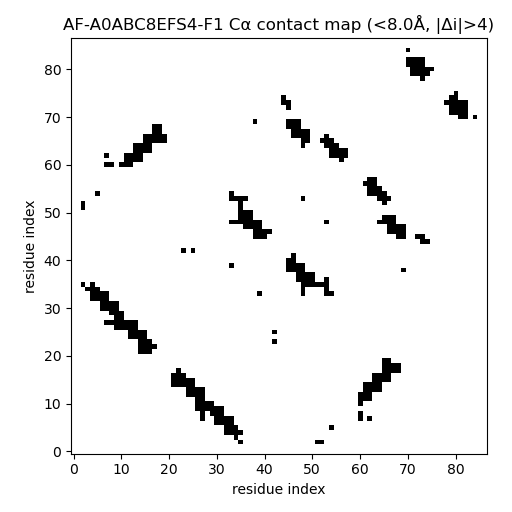1.251 -18.576 1.00 44.50 84 ALA A CA 1
ATOM 673 C C . ALA A 1 84 ? 12.790 0.054 -17.767 1.00 44.50 84 ALA A C 1
ATOM 675 O O . ALA A 1 84 ? 12.123 1.011 -18.168 1.00 44.50 84 ALA A O 1
ATOM 676 N N . SER A 1 85 ? 13.465 0.102 -16.615 1.00 45.25 85 SER A N 1
ATOM 677 C CA . SER A 1 85 ? 13.971 1.368 -16.112 1.00 45.25 85 SER A CA 1
ATOM 678 C C . SER A 1 85 ? 15.004 1.816 -17.144 1.00 45.25 85 SER A C 1
ATOM 680 O O . SER A 1 85 ? 16.143 1.360 -17.196 1.00 45.25 85 SER A O 1
ATOM 682 N N . ASN A 1 86 ? 14.539 2.610 -18.108 1.00 39.97 86 ASN A N 1
ATOM 683 C CA . ASN A 1 86 ? 15.432 3.265 -19.045 1.00 39.97 86 ASN A CA 1
ATOM 684 C C . ASN A 1 86 ? 16.407 4.125 -18.230 1.00 39.97 86 ASN A C 1
ATOM 686 O O . ASN A 1 86 ? 15.960 4.994 -17.484 1.00 39.97 86 ASN A O 1
ATOM 690 N N . ALA A 1 87 ? 17.689 3.779 -18.383 1.00 38.31 87 ALA A N 1
ATOM 691 C CA . ALA A 1 87 ? 18.911 4.588 -18.306 1.00 38.31 87 ALA A CA 1
ATOM 692 C C . ALA A 1 87 ? 18.812 6.016 -17.743 1.00 38.31 87 ALA A C 1
ATOM 694 O O . ALA A 1 87 ? 18.038 6.830 -18.297 1.00 38.31 87 ALA A O 1
#

pLDDT: mean 81.55, std 18.34, range [38.31, 97.75]

Secondary structure (DSSP, 8-state):
-----EEEPTT-EEEEEETTEEEEEEE-SS-EEE-TT-EEEETTEEEEEPSS-SEEEEETTEEEEEEEE-SS-EEETTEEE------

Foldseek 3Di:
DDDDKDKQAFQFKEQEAEPNHGDDIDGRNHIDIDDAQDFDADPNATWGAHNRDQWDDPDVRYIYGYTYRDQWADQDPNDGDGDPPDD

Nearest PDB structures (foldseek):
  2myv-assembly1_A  TM=3.546E-01  e=5.285E-01  Pyricularia grisea
  1sp4-assembly1_B  TM=2.275E-01  e=9.600E+00  Bos taurus
  1mir-assembly2_B  TM=2.231E-01  e=7.501E+00  Rattus norvegicus
  2ipp-assembly1_B  TM=1.822E-01  e=7.501E+00  Homo sapiens

Solvent-accessible surface area (backbone atoms only — not comparable to full-atom values): 5152 Å² total; per-residue (Å²): 132,87,72,77,66,47,76,46,54,54,75,18,40,38,39,36,24,46,78,86,40,85,72,54,74,47,66,31,91,47,72,43,78,51,49,52,66,32,82,44,77,55,93,91,38,68,31,25,26,26,72,78,62,25,64,45,78,77,53,91,59,32,33,39,36,32,26,34,79,41,92,53,35,58,68,58,95,91,39,76,39,81,54,79,78,76,127